Protein AF-A0A7C4LGC9-F1 (afdb_monomer_lite)

Sequence (116 aa):
MIRGISISGLAIEFSSRD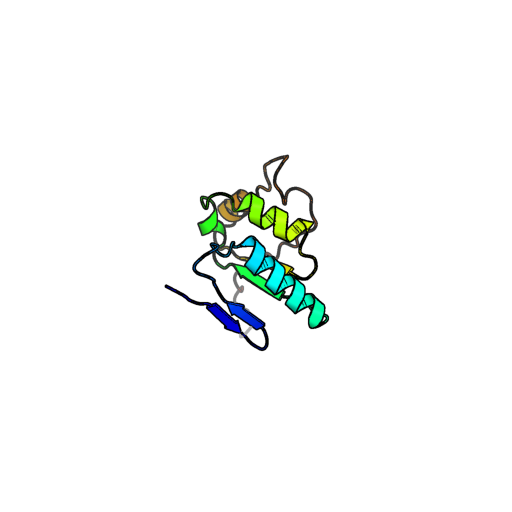STTLAEVLEALNKWGEDMGGFVVLVFDEAQDFLYFPRLDSILTHVYDYLSHIKLVLAGSEIGLLDKLLGVRKVKSPLSGGPYTTITMRRLSGGSDGVS

Secondary structure (DSSP, 8-state):
---EEEETTEEEE--SSS---HHHHHHHHHHHHHHTTS-EEEEETTGGGGGG-TTHHHHHHHHHHH-TTEEEEE--S-HHHHHHHTTTT-TT-TTSSS-PPP--PPP---------

Structure (mmCIF, N/CA/C/O backbone):
data_AF-A0A7C4LGC9-F1
#
_entry.id   AF-A0A7C4LGC9-F1
#
loop_
_atom_site.group_PDB
_atom_site.id
_atom_site.type_symbol
_atom_site.label_atom_id
_atom_site.label_alt_id
_atom_site.label_comp_id
_atom_site.label_asym_id
_atom_site.label_entity_id
_atom_site.label_seq_id
_atom_site.pdbx_PDB_ins_code
_atom_site.Cartn_x
_atom_site.Cartn_y
_atom_site.Cartn_z
_atom_site.occupancy
_atom_site.B_iso_or_equiv
_atom_site.auth_seq_id
_atom_site.auth_comp_id
_atom_site.auth_asym_id
_atom_site.auth_atom_id
_atom_site.pdbx_PDB_model_num
ATOM 1 N N . MET A 1 1 ? -17.465 14.927 -9.724 1.00 63.88 1 MET A N 1
ATOM 2 C CA . MET A 1 1 ? -16.869 14.659 -8.397 1.00 63.88 1 MET A CA 1
ATOM 3 C C . MET A 1 1 ? -17.393 13.326 -7.904 1.00 63.88 1 MET A C 1
ATOM 5 O O . MET A 1 1 ? -18.600 13.121 -7.954 1.00 63.88 1 MET A O 1
ATOM 9 N N . ILE A 1 2 ? -16.506 12.427 -7.484 1.00 70.94 2 ILE A N 1
ATOM 10 C CA . ILE A 1 2 ? -16.892 11.174 -6.822 1.00 70.94 2 ILE A CA 1
ATOM 11 C C . ILE A 1 2 ? -17.245 11.529 -5.371 1.00 70.94 2 ILE A C 1
ATOM 13 O O . ILE A 1 2 ? -16.492 12.263 -4.739 1.00 70.94 2 ILE A O 1
ATOM 17 N N . ARG A 1 3 ? -18.401 11.076 -4.866 1.00 80.88 3 ARG A N 1
ATOM 18 C CA . ARG A 1 3 ? -18.868 11.371 -3.491 1.00 80.88 3 ARG A CA 1
ATOM 19 C C . ARG A 1 3 ? -18.525 10.268 -2.488 1.00 80.88 3 ARG A C 1
ATOM 21 O O . ARG A 1 3 ? -18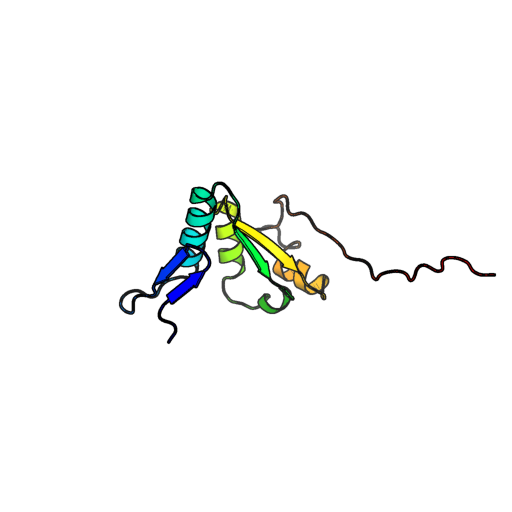.662 10.476 -1.293 1.00 80.88 3 ARG A O 1
ATOM 28 N N . GLY A 1 4 ? -18.097 9.110 -2.974 1.00 84.00 4 GLY A N 1
ATOM 29 C CA . GLY A 1 4 ? -17.744 7.961 -2.157 1.00 84.00 4 GLY A CA 1
ATOM 30 C C . GLY A 1 4 ? -17.550 6.706 -2.999 1.00 84.00 4 GLY A C 1
ATOM 31 O O . GLY A 1 4 ? -17.788 6.719 -4.210 1.00 84.00 4 GLY A O 1
ATOM 32 N N . ILE A 1 5 ? -17.113 5.636 -2.344 1.00 84.56 5 ILE A N 1
ATOM 33 C CA . ILE A 1 5 ? -16.902 4.300 -2.905 1.00 84.56 5 ILE A CA 1
ATOM 34 C C . ILE A 1 5 ? -17.601 3.301 -1.979 1.00 84.56 5 ILE A C 1
ATOM 36 O O . ILE A 1 5 ? -17.456 3.393 -0.763 1.00 84.56 5 ILE A O 1
ATOM 40 N N . SER A 1 6 ? -18.341 2.336 -2.531 1.00 87.00 6 SER A N 1
ATOM 41 C CA . SER A 1 6 ? -18.901 1.228 -1.751 1.00 87.00 6 SER A CA 1
ATOM 42 C C . SER A 1 6 ? -18.6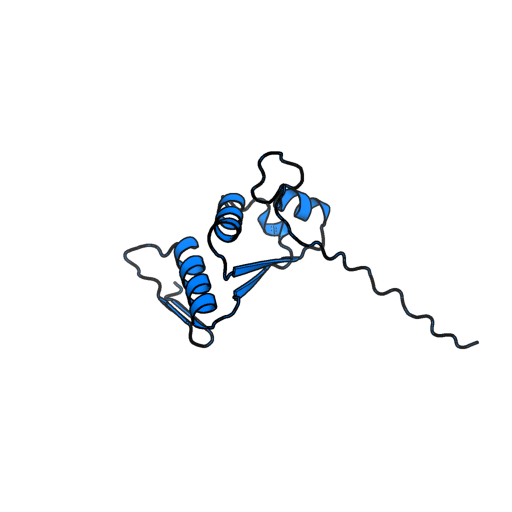15 -0.108 -2.421 1.00 87.00 6 SER A C 1
ATOM 44 O O . SER A 1 6 ? -18.837 -0.267 -3.621 1.00 87.00 6 SER A O 1
ATOM 46 N N . ILE A 1 7 ? -18.081 -1.050 -1.643 1.00 80.12 7 ILE A N 1
ATOM 47 C CA . ILE A 1 7 ? -17.670 -2.384 -2.082 1.00 80.12 7 ILE A CA 1
ATOM 48 C C . ILE A 1 7 ? -17.978 -3.360 -0.947 1.00 80.12 7 ILE A C 1
ATOM 50 O O . ILE A 1 7 ? -17.467 -3.184 0.150 1.00 80.12 7 ILE A O 1
ATOM 54 N N . SER A 1 8 ? -18.792 -4.387 -1.207 1.00 78.12 8 SER A N 1
ATOM 55 C CA . SER A 1 8 ? -18.985 -5.579 -0.357 1.00 78.12 8 SER A CA 1
ATOM 56 C C . SER A 1 8 ? -18.893 -5.358 1.166 1.00 78.12 8 SER A C 1
ATOM 58 O O . SER A 1 8 ? -18.064 -5.964 1.838 1.00 78.12 8 SER A O 1
ATOM 60 N N . GLY A 1 9 ? -19.757 -4.502 1.722 1.00 78.75 9 GLY A N 1
ATOM 61 C CA . GLY A 1 9 ? -19.822 -4.239 3.169 1.00 78.75 9 GLY A CA 1
ATOM 62 C C . GLY A 1 9 ? -18.940 -3.089 3.669 1.00 78.75 9 GLY A C 1
ATOM 63 O O . GLY A 1 9 ? -19.062 -2.703 4.826 1.00 78.75 9 GLY A O 1
ATOM 64 N N . LEU A 1 10 ? -18.118 -2.495 2.802 1.00 84.44 10 LEU A N 1
ATOM 65 C CA . LEU A 1 10 ? -17.389 -1.254 3.044 1.00 84.44 10 LEU A CA 1
ATOM 66 C C . LEU A 1 10 ? -18.053 -0.096 2.287 1.00 84.44 10 LEU A C 1
ATOM 68 O O . LEU A 1 10 ? -18.381 -0.208 1.102 1.00 84.44 10 LEU A O 1
ATOM 72 N N . ALA A 1 11 ? -18.230 1.036 2.963 1.00 88.00 11 ALA A N 1
ATOM 73 C CA . ALA A 1 11 ? -18.646 2.297 2.361 1.00 88.00 11 ALA A CA 1
ATOM 74 C C . ALA A 1 11 ? -17.730 3.416 2.865 1.00 88.00 11 ALA A C 1
ATOM 76 O O . ALA A 1 11 ? -17.580 3.606 4.069 1.00 88.00 11 ALA A O 1
ATOM 77 N N . ILE A 1 12 ? -17.112 4.137 1.933 1.00 85.81 12 ILE A N 1
ATOM 78 C CA . ILE A 1 12 ? -16.254 5.291 2.196 1.00 85.81 12 ILE A CA 1
ATOM 79 C C . ILE A 1 12 ? -16.929 6.501 1.563 1.00 85.81 12 ILE A C 1
ATOM 81 O O . ILE A 1 12 ? -17.143 6.526 0.351 1.00 85.81 12 ILE A O 1
ATOM 85 N N . GLU A 1 13 ? -17.256 7.505 2.369 1.00 85.69 13 GLU A N 1
ATOM 86 C CA . GLU A 1 13 ? -17.856 8.755 1.903 1.00 85.69 13 GLU A CA 1
ATOM 87 C C . GLU A 1 13 ? -16.822 9.881 1.911 1.00 85.69 13 GLU A C 1
ATOM 89 O O . GLU A 1 13 ? -16.079 10.060 2.874 1.00 85.69 13 GLU A O 1
ATOM 94 N N . PHE A 1 14 ? -16.784 10.657 0.829 1.00 83.75 14 PHE A N 1
ATOM 95 C CA . PHE A 1 14 ? -15.889 11.799 0.689 1.00 83.75 14 PHE A CA 1
ATOM 96 C C . PHE A 1 14 ? -16.631 13.080 1.066 1.00 83.75 14 PHE A C 1
ATOM 98 O O . PHE A 1 14 ? -17.594 13.484 0.404 1.00 83.75 14 PHE A O 1
ATOM 105 N N . SER A 1 15 ? -16.180 13.737 2.134 1.00 74.75 15 SER A N 1
ATOM 106 C CA . SER A 1 15 ? -16.738 15.021 2.556 1.00 74.75 15 SER A CA 1
ATOM 107 C C . SER A 1 15 ? -16.163 16.161 1.703 1.00 74.75 15 SER A C 1
ATOM 109 O O . SER A 1 15 ? -15.013 16.114 1.280 1.00 74.75 15 SER A O 1
ATOM 111 N N . SER A 1 16 ? -16.946 17.213 1.436 1.00 65.75 16 SER A N 1
ATOM 112 C CA . SER A 1 16 ? -16.444 18.385 0.693 1.00 65.75 16 SER A CA 1
ATOM 113 C C . SER A 1 16 ? -15.749 19.425 1.582 1.00 65.75 16 SER A C 1
ATOM 115 O O . SER A 1 16 ? -15.275 20.431 1.052 1.00 65.75 16 SER A O 1
ATOM 117 N N . ARG A 1 17 ? -15.752 19.241 2.911 1.00 63.88 17 ARG A N 1
ATOM 118 C CA . ARG A 1 17 ? -15.118 20.168 3.864 1.00 63.88 17 ARG A CA 1
ATOM 119 C C . ARG A 1 17 ? -13.665 19.813 4.126 1.00 63.88 17 ARG A C 1
ATOM 121 O O . ARG A 1 17 ? -12.842 20.719 4.144 1.00 63.88 17 ARG A O 1
ATOM 128 N N . ASP A 1 18 ? -13.379 18.522 4.227 1.00 59.94 18 ASP A N 1
ATOM 129 C CA . ASP A 1 18 ? -12.042 17.986 4.438 1.00 59.94 18 ASP A CA 1
ATOM 130 C C . ASP A 1 18 ? -11.727 17.046 3.277 1.00 59.94 18 ASP A C 1
ATOM 132 O O . ASP A 1 18 ? -12.490 16.119 2.993 1.00 59.94 18 ASP A O 1
ATOM 136 N N . SER A 1 19 ? -10.646 17.325 2.545 1.00 62.31 19 SER A N 1
ATOM 137 C CA . SER A 1 19 ? -10.218 16.479 1.435 1.00 62.31 19 SER A CA 1
ATOM 138 C C . SER A 1 19 ? -9.830 15.111 1.982 1.00 62.31 19 SER A C 1
ATOM 140 O O . SER A 1 19 ? -8.778 15.000 2.612 1.00 62.31 19 SER A O 1
ATOM 142 N N . THR A 1 20 ? -10.648 14.088 1.729 1.00 64.69 20 THR A N 1
ATOM 143 C CA . THR A 1 20 ? -10.300 12.724 2.126 1.00 64.69 20 THR A CA 1
ATOM 144 C C . THR A 1 20 ? -8.969 12.337 1.498 1.00 64.69 20 THR A C 1
ATOM 146 O O . THR A 1 20 ? -8.797 12.400 0.276 1.00 64.69 20 THR A O 1
ATOM 149 N N . THR A 1 21 ? -8.005 11.983 2.337 1.00 80.00 21 THR A N 1
ATOM 150 C CA . THR A 1 21 ? -6.656 11.646 1.891 1.00 80.00 21 THR A CA 1
ATOM 151 C C . THR A 1 21 ? -6.577 10.174 1.500 1.00 80.00 21 THR A C 1
ATOM 153 O O . THR A 1 21 ? -7.333 9.332 1.980 1.00 80.00 21 THR A O 1
ATOM 156 N N . LEU A 1 22 ? -5.618 9.829 0.639 1.00 81.94 22 LEU A N 1
ATOM 157 C CA . LEU A 1 22 ? -5.331 8.425 0.334 1.00 81.94 22 LEU A CA 1
ATOM 158 C C . LEU A 1 22 ? -4.981 7.623 1.603 1.00 81.94 22 LEU A C 1
ATOM 160 O O . LEU A 1 22 ? -5.313 6.446 1.674 1.00 81.94 22 LEU A O 1
ATOM 164 N N . ALA A 1 23 ? -4.354 8.256 2.601 1.00 83.31 23 ALA A N 1
ATOM 165 C CA . ALA A 1 23 ? -4.038 7.615 3.876 1.00 83.31 23 ALA A CA 1
ATOM 166 C C . ALA A 1 23 ? -5.311 7.184 4.619 1.00 83.31 23 ALA A C 1
ATOM 168 O O . ALA A 1 23 ? -5.423 6.021 4.980 1.00 83.31 23 ALA A O 1
ATOM 169 N N . GLU A 1 24 ? -6.314 8.059 4.730 1.00 86.75 24 GLU A N 1
ATOM 170 C CA . GLU A 1 24 ? -7.597 7.730 5.374 1.00 86.75 24 GLU A CA 1
ATOM 171 C C . GLU A 1 24 ? -8.334 6.590 4.654 1.00 86.75 24 GLU A C 1
ATOM 173 O O . GLU A 1 24 ? -8.924 5.719 5.292 1.00 86.75 24 GLU A O 1
ATOM 178 N N . VAL A 1 25 ? -8.273 6.553 3.317 1.00 89.25 25 VAL A N 1
ATOM 179 C CA . VAL A 1 25 ? -8.844 5.445 2.531 1.00 89.25 25 VAL A CA 1
ATOM 180 C C . VAL A 1 25 ? -8.130 4.129 2.840 1.00 89.25 25 VAL A C 1
ATOM 182 O O . VAL A 1 25 ? -8.781 3.101 3.026 1.00 89.25 25 VAL A O 1
ATOM 185 N N . LEU A 1 26 ? -6.798 4.147 2.898 1.00 91.38 26 LEU A N 1
ATOM 186 C CA . LEU A 1 26 ? -5.996 2.967 3.212 1.00 91.38 26 LEU A CA 1
ATOM 187 C C . LEU A 1 26 ? -6.214 2.506 4.662 1.00 91.38 26 LEU A C 1
ATOM 189 O O . LEU A 1 26 ? -6.352 1.310 4.900 1.00 91.38 26 LEU A O 1
ATOM 193 N N . GLU A 1 27 ? -6.331 3.422 5.620 1.00 92.44 27 GLU A N 1
ATOM 194 C CA . GLU A 1 27 ? -6.668 3.105 7.012 1.00 92.44 27 GLU A CA 1
ATOM 195 C C . GLU A 1 27 ? -8.057 2.461 7.130 1.00 92.44 27 GLU A C 1
ATOM 197 O O . GLU A 1 27 ? -8.213 1.445 7.812 1.00 92.44 27 GLU A O 1
ATOM 202 N N . ALA A 1 28 ? -9.056 2.987 6.411 1.00 93.06 28 ALA A N 1
ATOM 203 C CA . ALA A 1 28 ? -10.398 2.409 6.376 1.00 93.06 28 ALA A CA 1
ATOM 204 C C . ALA A 1 28 ? -10.400 0.985 5.792 1.00 93.06 28 ALA A C 1
ATOM 206 O O . ALA A 1 28 ? -11.052 0.092 6.335 1.00 93.06 28 ALA A O 1
ATOM 207 N N . LEU A 1 29 ? -9.639 0.749 4.717 1.00 94.06 29 LEU A N 1
ATOM 208 C CA . LEU A 1 29 ? -9.466 -0.585 4.134 1.00 94.06 29 LEU A CA 1
ATOM 209 C C . LEU A 1 29 ? -8.760 -1.543 5.099 1.00 94.06 29 LEU A C 1
ATOM 211 O O . LEU A 1 29 ? -9.195 -2.681 5.253 1.00 94.06 29 LEU A O 1
ATOM 215 N N . ASN A 1 30 ? -7.701 -1.086 5.768 1.00 95.56 30 ASN A N 1
ATOM 216 C CA . ASN A 1 30 ? -6.978 -1.879 6.758 1.00 95.56 30 ASN A CA 1
ATOM 217 C C . ASN A 1 30 ? -7.904 -2.320 7.897 1.00 95.56 30 ASN A C 1
ATOM 219 O O . ASN A 1 30 ? -7.964 -3.506 8.214 1.00 95.56 30 ASN A O 1
ATOM 223 N N . LYS A 1 31 ? -8.677 -1.381 8.455 1.00 95.50 31 LYS A N 1
ATOM 224 C CA . LYS A 1 31 ? -9.663 -1.672 9.498 1.00 95.50 31 LYS A CA 1
ATOM 225 C C . LYS A 1 31 ? -10.730 -2.657 9.019 1.00 95.50 31 LYS A C 1
ATOM 227 O O . LYS A 1 31 ? -11.086 -3.573 9.746 1.00 95.50 31 LYS A O 1
ATOM 232 N N . TRP A 1 32 ? -11.222 -2.503 7.792 1.00 95.06 32 TRP A N 1
ATOM 233 C CA . TRP A 1 32 ? -12.190 -3.445 7.231 1.00 95.06 32 TRP A CA 1
ATOM 234 C C . TRP A 1 32 ? -11.612 -4.863 7.085 1.00 95.06 32 TRP A C 1
ATOM 236 O O . TRP A 1 32 ? -12.296 -5.837 7.393 1.00 95.06 32 TRP A O 1
ATOM 246 N N . GLY A 1 33 ? -10.346 -4.992 6.672 1.00 95.00 33 GLY A N 1
ATOM 247 C CA . GLY A 1 33 ? -9.641 -6.277 6.648 1.00 95.00 33 GLY A CA 1
ATOM 248 C C . GLY A 1 33 ? -9.532 -6.913 8.037 1.00 95.00 33 GLY A C 1
ATOM 249 O O . GLY A 1 33 ? -9.846 -8.094 8.192 1.00 95.00 33 GLY A O 1
ATOM 250 N N . GLU A 1 34 ? -9.161 -6.115 9.041 1.00 96.44 34 GLU A N 1
ATOM 251 C CA . GLU A 1 34 ? -9.107 -6.519 10.452 1.00 96.44 34 GLU A CA 1
ATOM 252 C C . GLU A 1 34 ? -10.471 -7.002 10.966 1.00 96.44 34 GLU A C 1
ATOM 254 O O . GLU A 1 34 ? -10.573 -8.111 11.492 1.00 96.44 34 GLU A O 1
ATOM 259 N N . ASP A 1 35 ? -11.530 -6.213 10.756 1.00 95.69 35 ASP A N 1
ATOM 260 C CA . ASP A 1 35 ? -12.891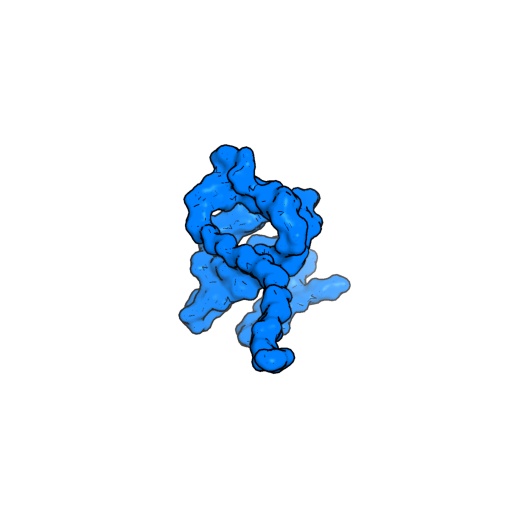 -6.519 11.212 1.00 95.69 35 ASP A CA 1
ATOM 261 C C . ASP A 1 35 ? -13.425 -7.824 10.570 1.00 95.69 35 ASP A C 1
ATOM 263 O O . ASP A 1 35 ? -14.201 -8.559 11.183 1.00 95.69 35 ASP A O 1
ATOM 267 N N . MET A 1 36 ? -12.975 -8.152 9.352 1.00 93.81 36 MET A N 1
ATOM 268 C CA . MET A 1 36 ? -13.297 -9.400 8.644 1.00 93.81 36 MET A CA 1
ATOM 269 C C . MET A 1 36 ? -12.391 -10.586 9.026 1.00 93.81 36 MET A C 1
ATOM 271 O O . MET A 1 36 ? -12.587 -11.692 8.518 1.00 93.81 36 MET A O 1
ATOM 275 N N . GLY A 1 37 ? -11.388 -10.379 9.887 1.00 95.75 37 GLY A N 1
ATOM 276 C CA . GLY A 1 37 ? -10.393 -11.392 10.252 1.00 95.75 37 GLY A CA 1
ATOM 277 C C . GLY A 1 37 ? -9.502 -11.827 9.081 1.00 95.75 37 GLY A C 1
ATOM 278 O O . GLY A 1 37 ? -9.049 -12.973 9.043 1.00 95.75 37 GLY A O 1
ATOM 279 N N . GLY A 1 38 ? -9.295 -10.948 8.095 1.00 94.88 38 GLY A N 1
ATOM 280 C CA . GLY A 1 38 ? -8.632 -11.258 6.830 1.00 94.88 38 GLY A CA 1
ATOM 281 C C . GLY A 1 38 ? -7.678 -10.165 6.346 1.00 94.88 38 GLY A C 1
ATOM 282 O O . GLY A 1 38 ? -7.231 -9.312 7.103 1.00 94.88 38 GLY A O 1
ATOM 283 N N . PHE A 1 39 ? -7.340 -10.206 5.056 1.00 95.00 39 PHE A N 1
ATOM 284 C CA . PHE A 1 39 ? -6.459 -9.223 4.422 1.00 95.00 39 PHE A CA 1
ATOM 285 C C . PHE A 1 39 ? -7.146 -8.581 3.221 1.00 95.00 39 PHE A C 1
ATOM 287 O O . PHE A 1 39 ? -7.754 -9.278 2.406 1.00 95.00 39 PHE A O 1
ATOM 294 N N . VAL A 1 40 ? -6.959 -7.275 3.058 1.00 94.81 40 VAL A N 1
ATOM 295 C CA . VAL A 1 40 ? -7.249 -6.565 1.811 1.00 94.81 40 VAL A CA 1
ATOM 296 C C . VAL A 1 40 ? -6.033 -6.676 0.901 1.00 94.81 40 VAL A C 1
ATOM 298 O O . VAL A 1 40 ? -4.935 -6.269 1.273 1.00 94.81 40 VAL A O 1
ATOM 301 N N . VAL A 1 41 ? -6.213 -7.223 -0.301 1.00 94.00 41 VAL A N 1
ATOM 302 C CA . VAL A 1 41 ? -5.137 -7.316 -1.296 1.00 94.00 41 VAL A CA 1
ATOM 303 C C . VAL A 1 41 ? -5.306 -6.201 -2.321 1.00 94.00 41 VAL A C 1
ATOM 305 O O . VAL A 1 41 ? -6.307 -6.162 -3.033 1.00 94.00 41 VAL A O 1
ATOM 308 N N . LEU A 1 42 ? -4.325 -5.306 -2.403 1.00 92.12 42 LEU A N 1
ATOM 309 C CA . LEU A 1 42 ? -4.263 -4.252 -3.411 1.00 92.12 42 LEU A CA 1
ATOM 310 C C . LEU A 1 42 ? -3.286 -4.676 -4.505 1.00 92.12 42 LEU A C 1
ATOM 312 O O . LEU A 1 42 ? -2.095 -4.859 -4.246 1.00 92.12 42 LEU A O 1
ATOM 316 N N . VAL A 1 43 ? -3.802 -4.845 -5.720 1.00 93.00 43 VAL A N 1
ATOM 317 C CA . VAL A 1 43 ? -3.025 -5.278 -6.884 1.00 93.00 43 VAL A CA 1
ATOM 318 C C . VAL A 1 43 ? -2.832 -4.098 -7.826 1.00 93.00 43 VAL A C 1
ATOM 320 O O . VAL A 1 43 ? -3.807 -3.488 -8.260 1.00 93.00 43 VAL A O 1
ATOM 323 N N . PHE A 1 44 ? -1.579 -3.801 -8.150 1.00 90.88 44 PHE A N 1
ATOM 324 C CA . PHE A 1 44 ? -1.198 -2.794 -9.131 1.00 90.88 44 PHE A CA 1
ATOM 325 C C . PHE A 1 44 ? -0.547 -3.505 -10.308 1.00 90.88 44 PHE A C 1
ATOM 327 O O . PHE A 1 44 ? 0.543 -4.063 -10.168 1.00 90.88 44 PHE A O 1
ATOM 334 N N . ASP A 1 45 ? -1.238 -3.507 -11.442 1.00 93.31 45 ASP A N 1
ATOM 335 C CA . ASP A 1 45 ? -0.671 -3.960 -12.707 1.00 93.31 45 ASP A CA 1
ATOM 336 C C . ASP A 1 45 ? 0.117 -2.826 -13.367 1.00 93.31 45 ASP A C 1
ATOM 338 O O . ASP A 1 45 ? -0.203 -1.654 -13.159 1.00 93.31 45 ASP A O 1
ATOM 342 N N . GLU A 1 46 ? 1.168 -3.184 -14.102 1.00 93.38 46 GLU A N 1
ATOM 343 C CA . GLU A 1 46 ? 2.156 -2.254 -14.669 1.00 93.38 46 GLU A CA 1
ATOM 344 C C . GLU A 1 46 ? 2.613 -1.180 -13.667 1.00 93.38 46 GLU A C 1
ATOM 346 O O . GLU A 1 46 ? 2.701 0.014 -13.957 1.00 93.38 46 GLU A O 1
ATOM 351 N N . ALA A 1 47 ? 2.922 -1.614 -12.441 1.00 91.19 47 ALA A N 1
ATOM 352 C CA . ALA A 1 47 ? 3.237 -0.731 -11.326 1.00 91.19 47 ALA A CA 1
ATOM 353 C C . ALA A 1 47 ? 4.416 0.217 -11.623 1.00 91.19 47 ALA A C 1
ATOM 355 O O . ALA A 1 47 ? 4.529 1.282 -11.009 1.00 91.19 47 ALA A O 1
ATOM 356 N N . GLN A 1 48 ? 5.285 -0.132 -12.578 1.00 90.19 48 GLN A N 1
ATOM 357 C CA . GLN A 1 48 ? 6.356 0.746 -13.037 1.00 90.19 48 GLN A CA 1
ATOM 358 C C . GLN A 1 48 ? 5.872 2.088 -13.603 1.00 90.19 48 GLN A C 1
ATOM 360 O O . GLN A 1 48 ? 6.629 3.059 -13.555 1.00 90.19 48 GLN A O 1
ATOM 365 N N . ASP A 1 49 ? 4.630 2.192 -14.074 1.00 92.31 49 ASP A N 1
ATOM 366 C CA . ASP A 1 49 ? 4.071 3.443 -14.599 1.00 92.31 49 ASP A CA 1
ATOM 367 C C . ASP A 1 49 ? 3.954 4.515 -13.507 1.00 92.31 49 ASP A C 1
ATOM 369 O O . ASP A 1 49 ? 4.003 5.719 -13.774 1.00 92.31 49 ASP A O 1
ATOM 373 N N . PHE A 1 50 ? 3.901 4.092 -12.242 1.00 87.94 50 PHE A N 1
ATOM 374 C CA . PHE A 1 50 ? 3.885 4.989 -11.094 1.00 87.94 50 PHE A CA 1
ATOM 375 C C . PHE A 1 50 ? 5.282 5.460 -10.663 1.00 87.94 50 PHE A C 1
ATOM 377 O O . PHE A 1 50 ? 5.397 6.195 -9.685 1.00 87.94 50 PHE A O 1
ATOM 384 N N . LEU A 1 51 ? 6.356 5.111 -11.385 1.00 83.88 51 LEU A N 1
ATOM 385 C CA . LEU A 1 51 ? 7.740 5.450 -11.017 1.00 83.88 51 LEU A CA 1
ATOM 386 C C . LEU A 1 51 ? 7.965 6.943 -10.742 1.00 83.88 51 LEU A C 1
ATOM 388 O O . LEU A 1 51 ? 8.787 7.302 -9.897 1.00 83.88 51 LEU A O 1
ATOM 392 N N . TYR A 1 52 ? 7.243 7.808 -11.449 1.00 83.62 52 TYR A N 1
ATOM 393 C CA . TYR A 1 52 ? 7.344 9.261 -11.303 1.00 83.62 52 TYR A CA 1
ATOM 394 C C . TYR A 1 52 ? 6.170 9.872 -10.532 1.00 83.62 52 TYR A C 1
ATOM 396 O O . TYR A 1 52 ? 6.057 11.096 -10.462 1.00 83.62 52 TYR A O 1
ATOM 404 N N . PHE A 1 53 ? 5.304 9.043 -9.942 1.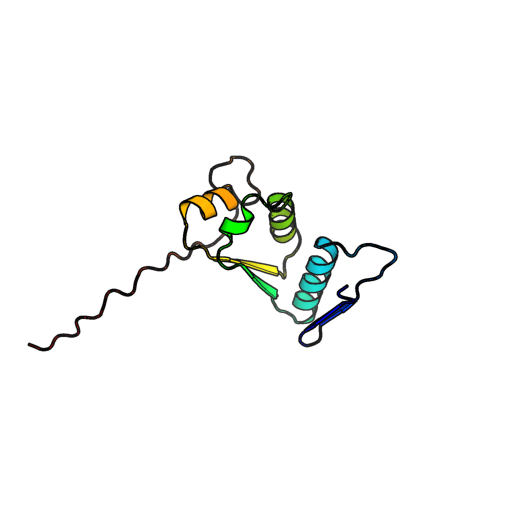00 83.56 53 PHE A N 1
ATOM 405 C CA . PHE A 1 53 ? 4.195 9.516 -9.131 1.00 83.56 53 PHE A CA 1
ATOM 406 C C . PHE A 1 53 ? 4.728 10.133 -7.827 1.00 83.56 53 PHE A C 1
ATOM 408 O O . PHE A 1 53 ? 5.420 9.456 -7.055 1.00 83.56 53 PHE A O 1
ATOM 415 N N . PRO A 1 54 ? 4.428 11.415 -7.547 1.00 77.88 54 PRO A N 1
ATOM 416 C CA . PRO A 1 54 ? 4.918 12.071 -6.345 1.00 77.88 54 PRO A CA 1
ATOM 417 C C . PRO A 1 54 ? 4.486 11.331 -5.077 1.00 77.88 54 PRO A C 1
ATOM 419 O O . PRO A 1 54 ? 3.315 10.996 -4.916 1.00 77.88 54 PRO A O 1
ATOM 422 N N . ARG A 1 55 ? 5.423 11.152 -4.137 1.00 77.56 55 ARG A N 1
ATOM 423 C CA . ARG A 1 55 ? 5.187 10.571 -2.801 1.00 77.56 55 ARG A CA 1
ATOM 424 C C . ARG A 1 55 ? 4.746 9.102 -2.782 1.00 77.56 55 ARG A C 1
ATOM 426 O O . ARG A 1 55 ? 4.326 8.623 -1.728 1.00 77.56 55 ARG A O 1
ATOM 433 N N . LEU A 1 56 ? 4.828 8.384 -3.904 1.00 79.88 56 LEU A N 1
ATOM 434 C CA . LEU A 1 56 ? 4.485 6.961 -3.943 1.00 79.88 56 LEU A CA 1
ATOM 435 C C . LEU A 1 56 ? 5.323 6.144 -2.959 1.00 79.88 56 LEU A C 1
ATOM 437 O O . LEU A 1 56 ? 4.791 5.301 -2.250 1.00 79.88 56 LEU A O 1
ATOM 441 N N . ASP A 1 57 ? 6.616 6.438 -2.876 1.00 76.94 57 ASP A N 1
ATOM 442 C CA . ASP A 1 57 ? 7.539 5.854 -1.907 1.00 76.94 57 ASP A CA 1
ATOM 443 C C . ASP A 1 57 ? 7.013 5.976 -0.471 1.00 76.94 57 ASP A C 1
ATOM 445 O O . ASP A 1 57 ? 6.939 4.991 0.258 1.00 76.94 57 ASP A O 1
ATOM 449 N N . SER A 1 58 ? 6.563 7.167 -0.087 1.00 80.50 58 SER A N 1
ATOM 450 C CA . SER A 1 58 ? 6.021 7.446 1.243 1.00 80.50 58 SER A CA 1
ATOM 451 C C . SER A 1 58 ? 4.718 6.685 1.500 1.00 80.50 58 SER A C 1
ATOM 453 O O . SER A 1 58 ? 4.509 6.186 2.602 1.00 80.50 58 SER A O 1
ATOM 455 N N . ILE A 1 59 ? 3.854 6.563 0.487 1.00 82.44 59 ILE A N 1
ATOM 456 C CA . ILE A 1 59 ? 2.608 5.788 0.576 1.00 82.44 59 ILE A CA 1
ATOM 457 C C . ILE A 1 59 ? 2.920 4.300 0.755 1.00 82.44 59 ILE A C 1
ATOM 459 O O . ILE A 1 59 ? 2.383 3.671 1.661 1.00 82.44 59 ILE A O 1
ATOM 463 N N . LEU A 1 60 ? 3.819 3.748 -0.065 1.00 82.44 60 LEU A N 1
ATOM 464 C CA . LEU A 1 60 ? 4.235 2.347 0.023 1.00 82.44 60 LEU A CA 1
ATOM 465 C C . LEU A 1 60 ? 4.892 2.042 1.374 1.00 82.44 60 LEU A C 1
ATOM 467 O O . LEU A 1 60 ? 4.602 1.002 1.957 1.00 82.44 60 LEU A O 1
ATOM 471 N N . THR A 1 61 ? 5.708 2.967 1.898 1.00 80.12 61 THR A N 1
ATOM 472 C CA . THR A 1 61 ? 6.297 2.866 3.248 1.00 80.12 61 THR A CA 1
ATOM 473 C C . THR A 1 61 ? 5.206 2.801 4.301 1.00 80.12 61 THR A C 1
ATOM 475 O O . THR A 1 61 ? 5.216 1.925 5.152 1.00 80.12 61 THR A O 1
ATOM 478 N N . HIS A 1 62 ? 4.244 3.723 4.231 1.00 85.19 62 HIS A N 1
ATOM 479 C CA . HIS A 1 62 ? 3.186 3.814 5.222 1.00 85.19 62 HIS A CA 1
ATOM 480 C C . HIS A 1 62 ? 2.324 2.547 5.247 1.00 85.19 62 HIS A C 1
ATOM 482 O O . HIS A 1 62 ? 2.049 2.013 6.318 1.00 85.19 62 HIS A O 1
ATOM 488 N N . VAL A 1 63 ? 1.949 2.030 4.072 1.00 87.81 63 VAL A N 1
ATOM 489 C CA . VAL A 1 63 ? 1.221 0.758 3.973 1.00 87.81 63 VAL A CA 1
ATOM 490 C C . VAL A 1 63 ? 2.038 -0.376 4.586 1.00 87.81 63 VAL A C 1
ATOM 492 O O . VAL A 1 63 ? 1.509 -1.147 5.379 1.00 87.81 63 VAL A O 1
ATOM 495 N N . TYR A 1 64 ? 3.322 -0.459 4.239 1.00 83.19 64 TYR A N 1
ATOM 496 C CA . TYR A 1 64 ? 4.206 -1.527 4.694 1.00 83.19 64 TYR A CA 1
ATOM 497 C C . TYR A 1 64 ? 4.453 -1.500 6.214 1.00 83.19 64 TYR A C 1
ATOM 499 O O . TYR A 1 64 ? 4.410 -2.550 6.852 1.00 83.19 64 TYR A O 1
ATOM 507 N N . ASP A 1 65 ? 4.671 -0.319 6.799 1.00 84.00 65 ASP A N 1
ATOM 508 C CA . ASP A 1 65 ? 5.023 -0.168 8.217 1.00 84.00 65 ASP A CA 1
ATOM 509 C C . ASP A 1 65 ? 3.806 -0.208 9.153 1.00 84.00 65 ASP A C 1
ATOM 511 O O . ASP A 1 65 ? 3.925 -0.668 10.291 1.00 84.00 65 ASP A O 1
ATOM 515 N N . TYR A 1 66 ? 2.645 0.291 8.708 1.00 89.38 66 TYR A N 1
ATOM 516 C CA . TYR A 1 66 ? 1.517 0.572 9.606 1.00 89.38 66 TYR A CA 1
ATOM 517 C C . TYR A 1 66 ? 0.235 -0.208 9.299 1.00 89.38 66 TYR A C 1
ATOM 519 O O . TYR A 1 66 ? -0.601 -0.352 10.191 1.00 89.38 66 TYR A O 1
ATOM 527 N N . LEU A 1 67 ? 0.047 -0.726 8.080 1.00 94.25 67 LEU A N 1
ATOM 528 C CA . LEU A 1 67 ? -1.230 -1.314 7.655 1.00 94.25 67 LEU A CA 1
ATOM 529 C C . LEU A 1 67 ? -1.142 -2.844 7.565 1.00 94.25 67 LEU A C 1
ATOM 531 O O . LEU A 1 67 ? -1.069 -3.433 6.488 1.00 94.25 67 LEU A O 1
ATOM 535 N N . SER A 1 68 ? -1.166 -3.494 8.731 1.00 94.38 68 SER A N 1
ATOM 536 C CA . SER A 1 68 ? -0.948 -4.940 8.905 1.00 94.38 68 SER A CA 1
ATOM 537 C C . SER A 1 68 ? -1.970 -5.859 8.222 1.00 94.38 68 SER A C 1
ATOM 539 O O . SER A 1 68 ? -1.677 -7.036 8.007 1.00 94.38 68 SER A O 1
ATOM 541 N N . HIS A 1 69 ? -3.144 -5.345 7.854 1.00 96.62 69 HIS A N 1
ATOM 542 C CA . HIS A 1 69 ? -4.199 -6.082 7.154 1.00 96.62 69 HIS A CA 1
ATOM 543 C C . HIS A 1 69 ? -4.288 -5.713 5.666 1.00 96.62 69 HIS A C 1
ATOM 545 O O . HIS A 1 69 ? -5.217 -6.142 4.979 1.00 96.62 69 HIS A O 1
ATOM 551 N N . ILE A 1 70 ? -3.307 -4.974 5.136 1.00 95.19 70 ILE A N 1
ATOM 552 C CA . ILE A 1 70 ? -3.154 -4.715 3.703 1.00 95.19 70 ILE A CA 1
ATOM 553 C C . ILE A 1 70 ? -1.979 -5.514 3.140 1.00 95.19 70 ILE A C 1
ATOM 555 O O . ILE A 1 70 ? -0.877 -5.524 3.680 1.00 95.19 70 ILE A O 1
ATOM 559 N N . LYS A 1 71 ? -2.204 -6.167 1.999 1.00 91.69 71 LYS A N 1
ATOM 560 C CA . LYS A 1 71 ? -1.166 -6.823 1.198 1.00 91.69 71 LYS A CA 1
ATOM 561 C C . LYS A 1 71 ? -1.056 -6.138 -0.151 1.00 91.69 71 LYS A C 1
ATOM 563 O O . LYS A 1 71 ? -2.052 -5.996 -0.855 1.00 91.69 71 LYS A O 1
ATOM 568 N N . LEU A 1 72 ? 0.157 -5.751 -0.522 1.00 90.38 72 LEU A N 1
ATOM 569 C CA . LEU A 1 72 ? 0.442 -5.168 -1.828 1.00 90.38 72 LEU A CA 1
ATOM 570 C C . LEU A 1 72 ? 0.943 -6.243 -2.791 1.00 90.38 72 LEU A C 1
ATOM 572 O O . LEU A 1 72 ? 1.834 -7.022 -2.454 1.00 90.38 72 LEU A O 1
ATOM 576 N N . VAL A 1 73 ? 0.394 -6.254 -4.002 1.00 91.75 73 VAL A N 1
ATOM 577 C CA . VAL A 1 73 ? 0.901 -7.031 -5.134 1.00 91.75 73 VAL A CA 1
ATOM 578 C C . VAL A 1 73 ? 1.234 -6.051 -6.245 1.00 91.75 73 VAL A C 1
ATOM 580 O O . VAL A 1 73 ? 0.359 -5.342 -6.734 1.00 91.75 73 VAL A O 1
ATOM 583 N N . LEU A 1 74 ? 2.506 -6.004 -6.625 1.00 90.06 74 LEU A N 1
ATOM 584 C CA . LEU A 1 74 ? 3.006 -5.139 -7.686 1.00 90.06 74 LEU A CA 1
ATOM 585 C C . LEU A 1 74 ? 3.433 -6.033 -8.847 1.00 90.06 74 LEU A C 1
ATOM 587 O O . LEU A 1 74 ? 4.374 -6.816 -8.712 1.00 90.06 74 LEU A O 1
ATOM 591 N N . ALA A 1 75 ? 2.710 -5.947 -9.958 1.00 91.75 75 ALA A N 1
ATOM 592 C CA . ALA A 1 75 ? 3.046 -6.615 -11.204 1.00 91.75 75 ALA A CA 1
ATOM 593 C C . ALA A 1 75 ? 3.653 -5.603 -12.180 1.00 91.75 75 ALA A C 1
ATOM 595 O O . ALA A 1 75 ? 3.377 -4.407 -12.106 1.00 91.75 75 ALA A O 1
ATOM 596 N N . GLY A 1 76 ? 4.510 -6.083 -13.076 1.00 91.44 76 GLY A N 1
ATOM 597 C CA . GLY A 1 76 ? 5.112 -5.245 -14.100 1.00 91.44 76 GLY A CA 1
ATOM 598 C C . GLY A 1 76 ? 5.844 -6.073 -15.140 1.00 91.44 76 GLY A C 1
ATOM 599 O O . GLY A 1 76 ? 6.562 -7.020 -14.808 1.00 91.44 76 GLY A O 1
ATOM 600 N N . SER A 1 77 ? 5.654 -5.717 -16.404 1.00 91.62 77 SER A N 1
ATOM 601 C CA . SER A 1 77 ? 6.353 -6.338 -17.530 1.00 91.62 77 SER A CA 1
ATOM 602 C C . SER A 1 77 ? 7.795 -5.829 -17.663 1.00 91.62 77 SER A C 1
ATOM 604 O O . SER A 1 77 ? 8.695 -6.575 -18.060 1.00 91.62 77 SER A O 1
ATOM 606 N N . GLU A 1 78 ? 8.051 -4.584 -17.252 1.00 91.69 78 GLU A N 1
ATOM 607 C CA . GLU A 1 78 ? 9.369 -3.951 -17.292 1.00 91.69 78 GLU A CA 1
ATOM 608 C C . GLU A 1 78 ? 10.122 -4.083 -15.959 1.00 91.69 78 GLU A C 1
ATOM 610 O O . GLU A 1 78 ? 10.225 -3.138 -15.172 1.00 91.69 78 GLU A O 1
ATOM 615 N N . ILE A 1 79 ? 10.713 -5.260 -15.723 1.00 86.00 79 ILE A N 1
ATOM 616 C CA . ILE A 1 79 ? 11.415 -5.607 -14.468 1.00 86.00 79 ILE A CA 1
ATOM 617 C C . ILE A 1 79 ? 12.424 -4.525 -14.039 1.00 86.00 79 ILE A C 1
ATOM 619 O O . ILE A 1 79 ? 12.491 -4.169 -12.867 1.00 86.00 79 ILE A O 1
ATOM 623 N N . GLY A 1 80 ? 13.176 -3.942 -14.980 1.00 85.81 80 GLY A N 1
ATOM 624 C CA . GLY A 1 80 ? 14.167 -2.907 -14.662 1.00 85.81 80 GLY A CA 1
ATOM 625 C C . GLY A 1 80 ? 13.568 -1.599 -14.126 1.00 85.81 80 GLY A C 1
ATOM 626 O O . GLY A 1 80 ? 14.186 -0.944 -13.282 1.00 85.81 80 GLY A O 1
ATOM 627 N N . LEU A 1 81 ? 12.373 -1.210 -14.586 1.00 88.19 81 LEU A N 1
ATOM 628 C CA . LEU A 1 81 ? 11.664 -0.044 -14.054 1.00 88.19 81 LEU A CA 1
ATOM 629 C C . LEU A 1 81 ? 10.938 -0.374 -12.751 1.00 88.19 81 LEU A C 1
ATOM 631 O O . LEU A 1 81 ? 10.933 0.455 -11.841 1.00 88.19 81 LEU A O 1
ATOM 635 N N . LEU A 1 82 ? 10.399 -1.587 -12.626 1.00 86.88 82 LEU A N 1
ATOM 636 C CA . LEU A 1 82 ? 9.793 -2.066 -11.387 1.00 86.88 82 LEU A CA 1
ATOM 637 C C . LEU A 1 82 ? 10.825 -2.124 -10.244 1.00 86.88 82 LEU A C 1
ATOM 639 O O . LEU A 1 82 ? 10.575 -1.611 -9.157 1.00 86.88 82 LEU A O 1
ATOM 643 N N . ASP A 1 83 ? 12.039 -2.615 -10.503 1.00 82.25 83 ASP A N 1
ATOM 644 C CA . ASP A 1 83 ? 13.150 -2.581 -9.538 1.00 82.25 83 ASP A CA 1
ATOM 645 C C . ASP A 1 83 ? 13.506 -1.146 -9.110 1.00 82.25 83 ASP A C 1
ATOM 647 O O . ASP A 1 83 ? 13.882 -0.885 -7.959 1.00 82.25 83 ASP A O 1
ATOM 651 N N . LYS A 1 84 ? 13.402 -0.193 -10.046 1.00 83.00 84 LYS A N 1
ATOM 652 C CA . LYS A 1 84 ? 13.653 1.229 -9.790 1.00 83.00 84 LYS A CA 1
ATOM 653 C C . LYS A 1 84 ? 12.542 1.848 -8.935 1.00 83.00 84 LYS A C 1
ATOM 655 O O . LYS A 1 84 ? 12.867 2.624 -8.037 1.00 83.00 84 LYS A O 1
ATOM 660 N N . LEU A 1 85 ? 11.281 1.481 -9.177 1.00 82.31 85 LEU A N 1
ATOM 661 C CA . LEU A 1 85 ? 10.101 1.877 -8.397 1.00 82.31 85 LEU A CA 1
ATOM 662 C C . LEU A 1 85 ? 10.213 1.404 -6.945 1.00 82.31 85 LEU A C 1
ATOM 664 O O . LEU A 1 85 ? 10.075 2.194 -6.016 1.00 82.31 85 LEU A O 1
ATOM 668 N N . LEU A 1 86 ? 10.545 0.126 -6.761 1.00 77.81 86 LEU A N 1
ATOM 669 C CA . LEU A 1 86 ? 10.754 -0.507 -5.457 1.00 77.81 86 LEU A CA 1
ATOM 670 C C . LEU A 1 86 ? 11.998 0.029 -4.728 1.00 77.81 86 LEU A C 1
ATOM 672 O O . LEU A 1 86 ? 12.231 -0.268 -3.555 1.00 77.81 86 LEU A O 1
ATOM 676 N N . GLY A 1 87 ? 12.838 0.801 -5.419 1.00 71.25 87 GLY A N 1
ATOM 677 C CA . GLY A 1 87 ? 14.060 1.366 -4.868 1.00 71.25 87 GLY A CA 1
ATOM 678 C C . GLY A 1 87 ? 15.061 0.302 -4.414 1.00 71.25 87 GLY A C 1
ATOM 679 O O . GLY A 1 87 ? 15.876 0.583 -3.540 1.00 71.25 87 GLY A O 1
ATOM 680 N N . VAL A 1 88 ? 15.059 -0.888 -5.029 1.00 53.97 88 VAL A N 1
ATOM 681 C CA . VAL A 1 88 ? 15.931 -2.033 -4.678 1.00 53.97 88 VAL A CA 1
ATOM 682 C C . VAL A 1 88 ? 17.423 -1.650 -4.668 1.00 53.97 88 VAL A C 1
ATOM 684 O O . VAL A 1 88 ? 18.232 -2.273 -3.989 1.00 53.97 88 VAL A O 1
ATOM 687 N N . ARG A 1 89 ? 17.804 -0.574 -5.375 1.00 43.03 89 ARG A N 1
ATOM 688 C CA . ARG A 1 89 ? 19.180 -0.047 -5.453 1.00 43.03 89 ARG A CA 1
ATOM 689 C C . ARG A 1 89 ? 19.481 1.159 -4.549 1.00 43.03 89 ARG A C 1
ATOM 691 O O . ARG A 1 89 ? 20.593 1.679 -4.604 1.00 43.03 89 ARG A O 1
ATOM 698 N N . LYS A 1 90 ? 18.535 1.640 -3.736 1.00 48.38 90 LYS A N 1
ATOM 699 C CA . LYS A 1 90 ? 18.766 2.728 -2.770 1.00 48.38 90 LYS A CA 1
ATOM 700 C C . LYS A 1 90 ? 18.894 2.144 -1.365 1.00 48.38 90 LYS A C 1
ATOM 702 O O . LYS A 1 90 ? 17.977 1.499 -0.893 1.00 48.38 90 LYS A O 1
ATOM 707 N N . VAL A 1 91 ? 19.985 2.469 -0.668 1.00 39.88 91 VAL A N 1
ATOM 708 C CA . VAL A 1 91 ? 20.264 2.092 0.741 1.00 39.88 91 VAL A CA 1
ATOM 709 C C . VAL A 1 91 ? 19.191 2.603 1.730 1.00 39.88 91 VAL A C 1
ATOM 711 O O . VAL A 1 91 ? 19.124 2.153 2.867 1.00 39.88 91 VAL A O 1
ATOM 714 N N . LYS A 1 92 ? 18.341 3.545 1.298 1.00 42.97 92 LYS A N 1
ATOM 715 C CA . LYS A 1 92 ? 17.187 4.090 2.031 1.00 42.97 92 LYS A CA 1
ATOM 716 C C . LYS A 1 92 ? 15.900 4.000 1.197 1.00 42.97 92 LYS A C 1
ATOM 718 O O . LYS A 1 92 ? 15.197 4.998 1.061 1.00 42.97 92 LYS A O 1
ATOM 723 N N . SER A 1 93 ? 15.641 2.876 0.533 1.00 48.44 93 SER A N 1
ATOM 724 C CA . SER A 1 93 ? 14.304 2.648 -0.021 1.00 48.44 93 SER A CA 1
ATOM 725 C C . SER A 1 93 ? 13.397 2.068 1.066 1.00 48.44 93 SER A C 1
ATOM 727 O O . SER A 1 93 ? 13.851 1.215 1.828 1.00 48.44 93 SER A O 1
ATOM 729 N N . PRO A 1 94 ? 12.117 2.460 1.113 1.00 47.28 94 PRO A N 1
ATOM 730 C CA . PRO A 1 94 ? 11.116 1.860 1.997 1.00 47.28 94 PRO A CA 1
ATOM 731 C C . PRO A 1 94 ? 11.073 0.329 1.972 1.00 47.28 94 PRO A C 1
ATOM 733 O O . PRO A 1 94 ? 10.744 -0.306 2.964 1.00 47.28 94 PRO A O 1
ATOM 736 N N . LEU A 1 95 ? 11.423 -0.261 0.825 1.00 57.09 95 LEU A N 1
ATOM 737 C CA . LEU A 1 95 ? 11.338 -1.698 0.567 1.00 57.09 95 LEU A CA 1
ATOM 738 C C . LEU A 1 95 ? 12.721 -2.359 0.430 1.00 57.09 95 LEU A C 1
ATOM 740 O O . LEU A 1 95 ? 12.808 -3.572 0.229 1.00 57.09 95 LEU A O 1
ATOM 744 N N . SER A 1 96 ? 13.824 -1.600 0.538 1.00 48.22 96 SER A N 1
ATOM 745 C CA . SER A 1 96 ? 15.181 -2.160 0.479 1.00 48.22 96 SER A CA 1
ATOM 746 C C . SER A 1 96 ? 15.525 -2.839 1.805 1.00 48.22 96 SER A C 1
ATOM 748 O O . SER A 1 96 ? 16.167 -2.246 2.667 1.00 48.22 96 SER A O 1
ATOM 750 N N . GLY A 1 97 ? 15.079 -4.084 1.970 1.00 51.53 97 GLY A N 1
ATOM 751 C CA . GLY A 1 97 ? 15.468 -4.946 3.091 1.00 51.53 97 GLY A CA 1
ATOM 752 C C . GLY A 1 97 ? 14.319 -5.660 3.803 1.00 51.53 97 GLY A C 1
ATOM 753 O O . GLY A 1 97 ? 14.589 -6.548 4.607 1.00 51.53 97 GLY A O 1
ATOM 754 N N . GLY A 1 98 ? 13.062 -5.318 3.511 1.00 60.03 98 GLY A N 1
ATOM 755 C CA . GLY A 1 98 ? 11.892 -6.047 4.011 1.00 60.03 98 GLY A CA 1
ATOM 756 C C . GLY A 1 98 ? 11.640 -7.360 3.250 1.00 60.03 98 GLY A C 1
ATOM 757 O O . GLY A 1 98 ? 12.026 -7.460 2.081 1.00 60.03 98 GLY A O 1
ATOM 758 N N . PRO A 1 99 ? 10.995 -8.377 3.857 1.00 60.75 99 PRO A N 1
ATOM 759 C CA . PRO A 1 99 ? 10.625 -9.603 3.157 1.00 60.75 99 PRO A CA 1
ATOM 760 C C . PRO A 1 99 ? 9.459 -9.342 2.192 1.00 60.75 99 PRO A C 1
ATOM 762 O O . PRO A 1 99 ? 8.294 -9.501 2.545 1.00 60.75 99 PRO A O 1
ATOM 765 N N . TYR A 1 100 ? 9.760 -8.969 0.950 1.00 72.44 100 TYR A N 1
ATOM 766 C CA . TYR A 1 100 ? 8.829 -9.133 -0.166 1.00 72.44 100 TYR A CA 1
ATOM 767 C C . TYR A 1 100 ? 9.188 -10.400 -0.946 1.00 72.44 100 TYR A C 1
ATOM 769 O O . TYR A 1 100 ? 10.347 -10.807 -1.017 1.00 72.44 100 TYR A O 1
ATOM 777 N N . THR A 1 101 ? 8.177 -11.056 -1.511 1.00 79.94 101 THR A N 1
ATOM 778 C CA . THR A 1 101 ? 8.373 -12.242 -2.352 1.00 79.94 101 THR A CA 1
ATOM 779 C C . THR A 1 101 ? 8.269 -11.836 -3.813 1.00 79.94 101 THR A C 1
ATOM 781 O O . THR A 1 101 ? 7.218 -11.371 -4.249 1.00 79.94 101 THR A O 1
ATOM 784 N N . THR A 1 102 ? 9.340 -12.044 -4.576 1.00 81.50 102 THR A N 1
ATOM 785 C CA . THR A 1 102 ? 9.323 -11.869 -6.032 1.00 81.50 102 THR A CA 1
ATOM 786 C C . THR A 1 102 ? 8.900 -13.168 -6.702 1.00 81.50 102 THR A C 1
ATOM 788 O O . THR A 1 102 ? 9.523 -14.210 -6.499 1.00 81.50 102 THR A O 1
ATOM 791 N N . ILE A 1 103 ? 7.867 -13.102 -7.540 1.00 85.44 103 ILE A N 1
ATOM 792 C CA . ILE A 1 103 ? 7.439 -14.214 -8.391 1.00 85.44 103 ILE A CA 1
ATOM 793 C C . ILE A 1 103 ? 7.779 -13.853 -9.835 1.00 85.44 103 ILE A C 1
ATOM 795 O O . ILE A 1 103 ? 7.127 -13.008 -10.444 1.00 85.44 103 ILE A O 1
ATOM 799 N N . THR A 1 104 ? 8.799 -14.500 -10.398 1.00 85.19 104 THR A N 1
ATOM 800 C CA . THR A 1 104 ? 9.164 -14.308 -11.807 1.00 85.19 104 THR A CA 1
ATOM 801 C C . THR A 1 104 ? 8.385 -15.281 -12.680 1.00 85.19 104 THR A C 1
ATOM 803 O O . THR A 1 104 ? 8.657 -16.484 -12.697 1.00 85.19 104 THR A O 1
ATOM 806 N N . MET A 1 105 ? 7.434 -14.754 -13.445 1.00 85.62 105 MET A N 1
ATOM 807 C CA . MET A 1 105 ? 6.694 -15.538 -14.429 1.00 85.62 105 MET A CA 1
ATOM 808 C C . MET A 1 105 ? 7.554 -15.737 -15.681 1.00 85.62 105 MET A C 1
ATOM 810 O O . MET A 1 105 ? 8.081 -14.784 -16.253 1.00 85.62 105 MET A O 1
ATOM 814 N N . ARG A 1 106 ? 7.712 -16.989 -16.121 1.00 80.31 106 ARG A N 1
ATOM 815 C CA . ARG A 1 106 ? 8.351 -17.314 -17.405 1.00 80.31 106 ARG A CA 1
ATOM 816 C C . ARG A 1 106 ? 7.284 -17.493 -18.472 1.00 80.31 106 ARG A C 1
ATOM 818 O O . ARG A 1 106 ? 6.186 -17.965 -18.182 1.00 80.31 106 ARG A O 1
ATOM 825 N N . ARG A 1 107 ? 7.632 -17.170 -19.720 1.00 76.50 107 ARG A N 1
ATOM 826 C CA . ARG A 1 107 ? 6.796 -17.528 -20.866 1.00 76.50 107 ARG A CA 1
ATOM 827 C C . ARG A 1 107 ? 6.562 -19.036 -20.839 1.00 76.50 107 ARG A C 1
ATOM 829 O O . ARG A 1 107 ? 7.506 -19.800 -20.641 1.00 76.50 107 ARG A O 1
ATOM 836 N N . LEU A 1 108 ? 5.311 -19.437 -21.034 1.00 75.50 108 LEU A N 1
ATOM 837 C CA . LEU A 1 108 ? 4.935 -20.837 -21.156 1.00 75.50 108 LEU A CA 1
ATOM 838 C C . LEU A 1 108 ? 5.748 -21.434 -22.314 1.00 75.50 108 LEU A C 1
ATOM 840 O O . LEU A 1 108 ? 5.568 -21.051 -23.471 1.00 75.50 108 LEU A O 1
ATOM 844 N N . SER A 1 109 ? 6.704 -22.308 -21.997 1.00 73.75 109 SER A N 1
ATOM 845 C CA . SER A 1 109 ? 7.409 -23.095 -23.003 1.00 73.75 109 SER A CA 1
ATOM 846 C C . SER A 1 109 ? 6.411 -24.115 -23.526 1.00 73.75 109 SER A C 1
ATOM 848 O O . SER A 1 109 ? 5.965 -24.953 -22.744 1.00 73.75 109 SER A O 1
ATOM 850 N N . GLY A 1 110 ? 6.008 -23.999 -24.795 1.00 65.62 110 GLY A N 1
ATOM 851 C CA . GLY A 1 110 ? 5.049 -24.919 -25.400 1.00 65.62 110 GLY A CA 1
ATOM 852 C C . GLY A 1 110 ? 5.469 -26.354 -25.106 1.00 65.62 110 GLY A C 1
ATOM 853 O O . GLY A 1 110 ? 6.580 -26.746 -25.456 1.00 65.62 110 GLY A O 1
ATOM 854 N N . GLY A 1 111 ? 4.619 -27.093 -24.394 1.00 57.25 111 GLY A N 1
ATOM 855 C CA . GLY A 1 111 ? 4.827 -28.513 -24.179 1.00 57.25 111 GLY A CA 1
ATOM 856 C C . GLY A 1 111 ? 4.793 -29.185 -25.541 1.00 57.25 111 GLY A C 1
ATOM 857 O O . GLY A 1 111 ? 3.727 -29.345 -26.127 1.00 57.25 111 GLY A O 1
ATOM 858 N N . SER A 1 112 ? 5.959 -29.529 -26.080 1.00 59.50 112 SER A N 1
ATOM 859 C CA . SER A 1 112 ? 6.051 -30.558 -27.102 1.00 59.50 112 SER A CA 1
ATOM 860 C C . SER A 1 112 ? 5.828 -31.891 -26.394 1.00 59.50 112 SER A C 1
ATOM 862 O O . SER A 1 112 ? 6.781 -32.611 -26.095 1.00 59.50 112 SER A O 1
ATOM 864 N N . ASP A 1 113 ? 4.569 -32.175 -26.067 1.00 58.91 113 ASP A N 1
ATOM 865 C CA . ASP A 1 113 ? 4.152 -33.538 -25.785 1.00 58.91 113 ASP A CA 1
ATOM 866 C C . ASP A 1 113 ? 4.297 -34.308 -27.095 1.00 58.91 113 ASP A C 1
ATOM 868 O O . ASP A 1 113 ? 3.744 -33.938 -28.135 1.00 58.91 113 ASP A O 1
ATOM 872 N N . GLY A 1 114 ? 5.171 -35.309 -27.050 1.00 58.25 114 GLY A N 1
ATOM 873 C CA . GLY A 1 114 ? 5.614 -36.056 -28.209 1.00 58.25 114 GLY A CA 1
ATOM 874 C C . GLY A 1 114 ? 4.456 -36.676 -28.980 1.00 58.25 114 GLY A C 1
ATOM 875 O O . GLY A 1 114 ? 3.662 -37.436 -28.434 1.00 58.25 114 GLY A O 1
ATOM 876 N N . VAL A 1 115 ? 4.438 -36.412 -30.283 1.00 54.03 115 VAL A N 1
ATOM 877 C CA . VAL A 1 115 ? 3.936 -37.358 -31.275 1.00 54.03 115 VAL A CA 1
ATOM 878 C C . VAL A 1 115 ? 4.946 -37.392 -32.415 1.00 54.03 115 VAL A C 1
ATOM 880 O O . VAL A 1 115 ? 4.977 -36.512 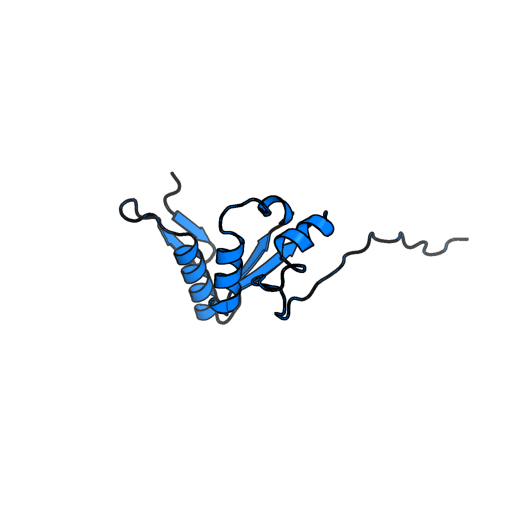-33.276 1.00 54.03 115 VAL A O 1
ATOM 883 N N . SER A 1 116 ? 5.808 -38.401 -32.383 1.00 48.31 116 SER A N 1
ATOM 884 C CA . SER A 1 116 ? 6.433 -39.049 -33.539 1.00 48.31 116 SER A CA 1
ATOM 885 C C . SER A 1 116 ? 6.817 -40.458 -33.119 1.00 48.31 116 SER A C 1
ATOM 887 O O . SER A 1 116 ? 7.424 -40.582 -32.032 1.00 48.31 116 SER A O 1
#

pLDDT: mean 79.81, std 14.53, range [39.88, 96.62]

Foldseek 3Di:
DDQWDDDDPDTGGADPVDGDDPVNVLVSQLVVLVVVVAADEDEDAQQLVCQVPPCPQVVVLCCVPPRPRYHYHYHHPPVVSVCSSQVCVDPPGSNVPDDDDDDDDDDPDPPPPDDD

Radius of gyration: 18.32 Å; chains: 1; bounding box: 40×59×45 Å